Protein 6I69 (pdb70)

Structure (mmCIF, N/CA/C/O backbone):
data_6I69
#
_entry.id   6I69
#
_cell.length_a   34.810
_cell.length_b   34.810
_cell.length_c   135.177
_cell.angle_alpha   90.000
_cell.angle_beta   90.000
_cell.angle_gamma   90.000
#
_symmetry.space_group_name_H-M   'P 41 21 2'
#
loop_
_entity.id
_entity.type
_entity.pdbx_description
1 polymer '30S ribosomal protein S6'
2 water water
#
loop_
_atom_site.group_PDB
_atom_site.id
_atom_site.type_symbol
_atom_site.label_atom_id
_atom_site.label_alt_id
_atom_site.label_comp_id
_atom_site.label_asym_id
_atom_site.label_entity_id
_atom_site.label_seq_id
_atom_site.pdbx_PDB_ins_code
_atom_site.Cartn_x
_atom_site.Cartn_y
_atom_site.Cartn_z
_atom_site.occupancy
_atom_site.B_iso_or_equiv
_atom_site.auth_seq_id
_atom_site.auth_comp_id
_atom_site.auth_asym_id
_atom_site.auth_atom_id
_atom_site.pdbx_PDB_model_num
ATOM 1 N N . MET A 1 1 ? -9.34202 2.33963 8.64986 1.000 21.92625 0 MET A N 1
ATOM 2 C CA . MET A 1 1 ? -10.20908 3.53716 8.84549 1.000 21.40675 0 MET A CA 1
ATOM 3 C C . MET A 1 1 ? -11.02633 3.71841 7.58962 1.000 15.89749 0 MET A C 1
ATOM 4 O O . MET A 1 1 ? -10.61254 3.34426 6.48974 1.000 16.74262 0 MET A O 1
ATOM 20 N N . ARG A 1 2 ? -12.19470 4.29907 7.76539 1.000 15.17644 1 ARG A N 1
ATOM 21 C CA . ARG A 1 2 ? -13.05501 4.62163 6.63776 1.000 13.56317 1 ARG A CA 1
ATOM 22 C C . ARG A 1 2 ? -12.78289 6.05328 6.22169 1.000 13.12674 1 ARG A C 1
ATOM 23 O O . ARG A 1 2 ? -12.70873 6.95861 7.06481 1.000 16.09161 1 ARG A O 1
ATOM 44 N N . TYR A 1 3 ? -12.66290 6.26539 4.92472 1.000 12.15411 2 TYR A N 1
ATOM 45 C CA . TYR A 1 3 ? -12.41234 7.58569 4.36632 1.000 12.26046 2 TYR A CA 1
ATOM 46 C C . TYR A 1 3 ? -13.34654 7.85108 3.21171 1.000 12.52174 2 TYR A C 1
ATOM 47 O O . TYR A 1 3 ? -13.73654 6.94128 2.47711 1.000 13.57709 2 TYR A O 1
ATOM 65 N N . GLU A 1 4 ? -13.64696 9.13759 3.03068 1.000 12.69215 3 GLU A N 1
ATOM 66 C CA . GLU A 1 4 ? -14.26845 9.65145 1.82579 1.000 13.43474 3 GLU A CA 1
ATOM 67 C C . GLU A 1 4 ? -13.21755 10.36085 1.00673 1.000 13.09550 3 GLU A C 1
ATOM 68 O O . GLU A 1 4 ? -12.52696 11.24762 1.51610 1.000 15.05468 3 GLU A O 1
ATOM 80 N N . VAL A 1 5 ? -13.08866 9.95071 -0.24572 1.000 13.70151 4 VAL A N 1
ATOM 81 C CA . VAL A 1 5 ? -12.13972 10.50135 -1.19808 1.000 14.19028 4 VAL A CA 1
ATOM 82 C C . VAL A 1 5 ? -12.93597 11.28637 -2.22940 1.000 13.59280 4 VAL A C 1
ATOM 83 O O . VAL A 1 5 ? -13.71687 10.70423 -2.99584 1.000 15.85719 4 VAL A O 1
ATOM 96 N N . ASN A 1 6 ? -12.74450 12.59705 -2.24647 1.000 13.64103 5 ASN A N 1
ATOM 97 C CA . ASN A 1 6 ? -13.41946 13.50112 -3.16172 1.000 14.43861 5 ASN A CA 1
ATOM 98 C C . ASN A 1 6 ? -12.40885 13.91183 -4.21750 1.000 14.59688 5 ASN A C 1
ATOM 99 O O . ASN A 1 6 ? -11.35173 14.45870 -3.88016 1.000 16.9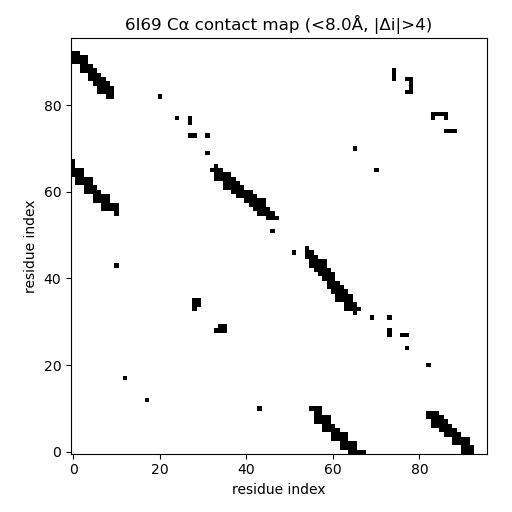6708 5 ASN A O 1
ATOM 110 N N . ILE A 1 7 ? -12.73415 13.65668 -5.47474 1.000 13.61655 6 ILE A N 1
ATOM 111 C CA . ILE A 1 7 ? -11.84113 13.94814 -6.59136 1.000 14.93236 6 ILE A CA 1
ATOM 112 C C . ILE A 1 7 ? -12.55270 14.89363 -7.53433 1.000 14.77103 6 ILE A C 1
ATOM 113 O O . ILE A 1 7 ? -13.73184 14.69016 -7.85814 1.000 17.06233 6 ILE A O 1
ATOM 129 N N . VAL A 1 8 ? -11.85765 15.93057 -7.97140 1.000 14.19191 7 VAL A N 1
ATOM 130 C CA . VAL A 1 8 ? -12.36169 16.82754 -9.01066 1.000 14.00196 7 VAL A CA 1
ATOM 131 C C . VAL A 1 8 ? -11.44378 16.67326 -10.21376 1.000 13.23331 7 VAL A C 1
ATOM 132 O O . VAL A 1 8 ? -10.24601 16.95194 -10.10740 1.000 14.39014 7 VAL A O 1
ATOM 145 N N . ALA A 1 9 ? -11.97358 16.18269 -11.32634 1.000 13.48012 8 ALA A N 1
ATOM 146 C CA . ALA A 1 9 ? -11.22184 16.03538 -12.55886 1.000 14.00539 8 ALA A CA 1
ATOM 147 C C . ALA A 1 9 ? -11.53683 17.16665 -13.52043 1.000 13.37975 8 ALA A C 1
ATOM 148 O O . ALA A 1 9 ? -12.53708 17.88925 -13.40610 1.000 14.28657 8 ALA A O 1
ATOM 155 N N . ASN A 1 10 ? -10.64607 17.32185 -14.47800 1.000 13.90694 9 ASN A N 1
ATOM 156 C CA . ASN A 1 10 ? -10.80308 18.29156 -15.55225 1.000 15.28466 9 ASN A CA 1
ATOM 157 C C . ASN A 1 10 ? -12.18731 18.16791 -16.18391 1.000 16.23364 9 ASN A C 1
ATOM 158 O O . ASN A 1 10 ? -12.54398 17.08279 -16.65674 1.000 18.50359 9 ASN A O 1
ATOM 169 N N . PRO A 1 11 ? -12.97884 19.24875 -16.23366 1.000 16.07841 10 PRO A N 1
ATOM 170 C CA . PRO A 1 11 ? -14.33538 19.16385 -16.77832 1.000 17.17066 10 PRO A CA 1
ATOM 171 C C . PRO A 1 11 ? -14.38330 19.09884 -18.29188 1.000 20.54560 10 PRO A C 1
ATOM 172 O O . PRO A 1 11 ? -15.47160 18.91076 -18.85124 1.000 24.46289 10 PRO A O 1
ATOM 183 N N . ASN A 1 12 ? -13.24307 19.23955 -18.96338 1.000 21.42189 11 ASN A N 1
ATOM 184 C CA . ASN A 1 12 ? -13.18333 19.36726 -20.41415 1.000 24.08303 11 ASN A CA 1
ATOM 185 C C . ASN A 1 12 ? -12.84880 18.05768 -21.10083 1.000 22.65980 11 ASN A C 1
ATOM 186 O O . ASN A 1 12 ? -12.65508 18.04209 -22.30942 1.000 25.35525 11 ASN A O 1
ATOM 197 N N . LEU A 1 13 ? -12.77033 16.96083 -20.36428 1.000 21.09858 12 LEU A N 1
ATOM 198 C CA . LEU A 1 13 ? -12.38769 15.68779 -20.95020 1.000 18.00829 12 LEU A CA 1
ATOM 199 C C . LEU A 1 13 ? -13.56505 15.03300 -21.64604 1.000 18.40317 12 LEU A C 1
ATOM 200 O O . LEU A 1 13 ? -14.71312 15.15854 -21.21392 1.000 23.08460 12 LEU A O 1
ATOM 216 N N . ASP A 1 14 ? -13.27290 14.32052 -22.72934 1.000 17.01809 13 ASP A N 1
ATOM 217 C CA . ASP A 1 14 ? -14.27138 13.44484 -23.32498 1.000 19.07076 13 ASP A CA 1
ATOM 218 C C . ASP A 1 14 ? -14.39563 12.16360 -22.50029 1.000 18.78294 13 ASP A C 1
ATOM 219 O O . ASP A 1 14 ? -13.60163 11.88318 -21.59538 1.000 16.31282 13 ASP A O 1
ATOM 228 N N . GLN A 1 15 ? -15.44913 11.39852 -22.76885 1.000 20.52997 14 GLN A N 1
ATOM 229 C CA . GLN A 1 15 ? -15.69892 10.22602 -21.93741 1.000 17.52977 14 GLN A CA 1
ATOM 230 C C . GLN A 1 15 ? -14.63112 9.13640 -22.13042 1.000 16.64836 14 GLN A C 1
ATOM 231 O O . GLN A 1 15 ? -14.37951 8.35084 -21.21203 1.000 15.00425 14 GLN A O 1
ATOM 245 N N . SER A 1 16 ? -13.93863 9.09109 -23.26523 1.000 19.76689 15 SER A N 1
ATOM 246 C CA A SER A 1 16 ? -12.83810 8.14201 -23.39085 0.551 20.79286 15 SER A CA 1
ATOM 247 C CA B SER A 1 16 ? -12.83099 8.14543 -23.39630 0.449 20.87265 15 SER A CA 1
ATOM 248 C C . SER A 1 16 ? -11.69663 8.50462 -22.44059 1.000 16.56406 15 SER A C 1
ATOM 249 O O . SER A 1 16 ? -11.12117 7.63198 -21.76968 1.000 17.27792 15 SER A O 1
ATOM 262 N N . GLN A 1 17 ? -11.36058 9.78342 -22.36289 1.000 14.96589 16 GLN A N 1
ATOM 263 C CA . GLN A 1 17 ? -10.34274 10.24280 -21.42708 1.000 13.97610 16 GLN A CA 1
ATOM 264 C C . GLN A 1 17 ? -10.80085 10.05808 -19.98789 1.000 12.83406 16 GLN A C 1
ATOM 265 O O . GLN A 1 17 ? -10.02146 9.64682 -19.12504 1.000 14.18649 16 GLN A O 1
ATOM 279 N N . LEU A 1 18 ? -12.06834 10.36559 -19.70597 1.000 12.22469 17 LEU A N 1
ATOM 280 C CA A LEU A 1 18 ? -12.56207 10.18755 -18.34846 0.557 11.71864 17 LEU A CA 1
ATOM 281 C CA B LEU A 1 18 ? -12.60008 10.18575 -18.36486 0.443 12.38704 17 LEU A CA 1
ATOM 282 C C . LEU A 1 18 ? -12.54387 8.72719 -17.94420 1.000 11.89933 17 LEU A C 1
ATOM 283 O O . LEU A 1 18 ? -12.25696 8.41127 -16.78414 1.000 14.05738 17 LEU A O 1
ATOM 314 N N . ALA A 1 19 ? -12.85311 7.81464 -18.87743 1.000 12.35670 18 ALA A N 1
ATOM 315 C CA . ALA A 1 19 ? -12.79993 6.39829 -18.56031 1.000 12.94244 18 ALA A CA 1
ATOM 316 C C . ALA A 1 19 ? -11.40169 5.99612 -18.11282 1.000 12.35585 18 ALA A C 1
ATOM 317 O O . ALA A 1 19 ? -11.25087 5.23852 -17.14973 1.000 13.64986 18 ALA A O 1
ATOM 324 N N . LEU A 1 20 ? -10.37727 6.48972 -18.79638 1.000 12.45656 19 LEU A N 1
ATOM 325 C CA . LEU A 1 20 ? -9.00555 6.21356 -18.38264 1.000 12.16712 19 LEU A CA 1
ATOM 326 C C . LEU A 1 20 ? -8.74167 6.74528 -16.98683 1.000 12.40963 19 LEU A C 1
ATOM 327 O O . LEU A 1 20 ? -8.14605 6.06181 -16.14895 1.000 12.77868 19 LEU A O 1
ATOM 343 N N . GLU A 1 21 ? -9.16382 7.98497 -16.71595 1.000 12.33029 20 GLU A N 1
ATOM 344 C CA . GLU A 1 21 ? -8.92104 8.54474 -15.38578 1.000 12.23863 20 GLU A CA 1
ATOM 345 C C . GLU A 1 21 ? -9.59581 7.70736 -14.29861 1.000 12.01368 20 GLU A C 1
ATOM 346 O O . GLU A 1 21 ? -8.99183 7.45508 -13.24086 1.000 12.04545 20 GLU A O 1
ATOM 358 N N . LYS A 1 22 ? -10.84576 7.28574 -14.53490 1.000 11.63517 21 LYS A N 1
ATOM 359 C CA . LYS A 1 22 ? -11.56431 6.47155 -13.55413 1.000 12.11491 21 LYS A CA 1
ATOM 360 C C . LYS A 1 22 ? -10.88342 5.12449 -13.35348 1.000 12.11818 21 LYS A C 1
ATOM 361 O O . LYS A 1 22 ? -10.81571 4.60016 -12.22378 1.000 12.78780 21 LYS A O 1
ATOM 380 N N . GLU A 1 23 ? -10.41540 4.51095 -14.44130 1.000 12.04150 22 GLU A N 1
ATOM 381 C CA A GLU A 1 23 ? -9.72363 3.22954 -14.32078 0.471 11.90843 22 GLU A CA 1
ATOM 382 C CA B GLU A 1 23 ? -9.72185 3.23316 -14.31823 0.529 11.75870 22 GLU A CA 1
ATOM 383 C C . GLU A 1 23 ? -8.44810 3.38086 -13.50167 1.000 11.88691 22 GLU A C 1
ATOM 384 O O . GLU A 1 23 ? -8.13055 2.53286 -12.65627 1.000 12.66142 22 GLU A O 1
ATOM 407 N N . ILE A 1 24 ? -7.69529 4.45518 -13.74896 1.000 11.85198 23 ILE A N 1
ATOM 408 C CA . ILE A 1 24 ? -6.46500 4.69899 -13.00493 1.000 11.88956 23 ILE A CA 1
ATOM 409 C C . ILE A 1 24 ? -6.76019 4.84260 -11.51789 1.000 11.26418 23 ILE A C 1
ATOM 410 O O . ILE A 1 24 ? -6.03956 4.31001 -10.66811 1.000 11.63152 23 ILE A O 1
ATOM 426 N N . ILE A 1 25 ? -7.82095 5.58353 -11.17622 1.000 11.56288 24 ILE A N 1
ATOM 427 C CA . ILE A 1 25 ? -8.15613 5.77057 -9.76548 1.000 11.71892 24 ILE A CA 1
ATOM 428 C C . ILE A 1 25 ? -8.47981 4.43066 -9.11391 1.000 11.43759 24 ILE A C 1
ATOM 429 O O . ILE A 1 25 ? -7.98083 4.10101 -8.03125 1.000 12.00393 24 ILE A O 1
ATOM 445 N N . GLN A 1 26 ? -9.34596 3.64913 -9.75072 1.000 11.96275 25 GLN A N 1
ATOM 446 C CA . GLN A 1 26 ? -9.70869 2.37206 -9.15410 1.000 12.51209 25 GLN A CA 1
ATOM 447 C C . GLN A 1 26 ? -8.48738 1.46886 -9.00264 1.000 12.59265 25 GLN A C 1
ATOM 448 O O . GLN A 1 26 ? -8.34133 0.78212 -7.98668 1.000 13.14144 25 GLN A O 1
ATOM 462 N N . ARG A 1 27 ? -7.61686 1.42631 -10.01411 1.000 12.15511 26 ARG A N 1
ATOM 463 C CA A ARG A 1 27 ? -6.41731 0.60342 -9.91220 0.576 13.18681 26 ARG A CA 1
ATOM 464 C CA B ARG A 1 27 ? -6.41588 0.60525 -9.91738 0.424 13.55677 26 ARG A CA 1
ATOM 465 C C . ARG A 1 27 ? -5.52370 1.07357 -8.77353 1.000 12.39280 26 ARG A C 1
ATOM 466 O O . ARG A 1 27 ? -4.92957 0.25119 -8.06386 1.000 14.66482 26 ARG A O 1
ATOM 507 N N . ALA A 1 28 ? -5.40353 2.40644 -8.57889 1.000 12.73707 27 ALA A N 1
ATOM 508 C CA . ALA A 1 28 ? -4.58071 2.92799 -7.49221 1.000 12.50415 27 ALA A CA 1
ATOM 509 C C . ALA A 1 28 ? -5.14527 2.52603 -6.14067 1.000 12.52562 27 ALA A C 1
ATOM 510 O O . ALA A 1 28 ? -4.39960 2.12547 -5.24251 1.000 13.47898 27 ALA A O 1
ATOM 517 N N . LEU A 1 29 ? -6.46392 2.63700 -5.97752 1.000 12.10673 28 LEU A N 1
ATOM 518 C CA . LEU A 1 29 ? -7.08335 2.22818 -4.72393 1.000 12.64422 28 LEU A CA 1
ATOM 519 C C . LEU A 1 29 ? -6.74951 0.76978 -4.41646 1.000 12.96025 28 LEU A C 1
ATOM 520 O O . LEU A 1 29 ? -6.32187 0.44331 -3.30462 1.000 15.39824 28 LEU A O 1
ATOM 536 N N . GLU A 1 30 ? -6.94173 -0.11102 -5.40311 1.000 14.30643 29 GLU A N 1
ATOM 537 C CA . GLU A 1 30 ? -6.63813 -1.52285 -5.20661 1.000 15.23629 29 GLU A CA 1
ATOM 538 C C . GLU A 1 30 ? -5.14950 -1.74653 -4.96918 1.000 15.52346 29 GLU A C 1
ATOM 539 O O . GLU A 1 30 ? -4.75866 -2.54441 -4.10680 1.000 16.99727 29 GLU A O 1
ATOM 551 N N . ASN A 1 31 ? -4.29311 -1.03193 -5.70199 1.000 14.57454 30 ASN A N 1
ATOM 552 C CA . ASN A 1 31 ? -2.85938 -1.25424 -5.54543 1.000 15.66841 30 ASN A CA 1
ATOM 553 C C . ASN A 1 31 ? -2.35195 -0.79522 -4.18150 1.000 15.08558 30 ASN A C 1
ATOM 554 O O . ASN A 1 31 ? -1.38553 -1.36884 -3.66506 1.000 17.43729 30 ASN A O 1
ATOM 565 N N . TYR A 1 32 ? -2.99453 0.18867 -3.57108 1.000 15.21753 31 TYR A N 1
ATOM 566 C CA . TYR A 1 32 ? -2.67201 0.63092 -2.23426 1.000 16.07235 31 TYR A CA 1
ATOM 567 C C . TYR A 1 32 ? -3.35083 -0.21291 -1.16555 1.000 18.30446 31 TYR A C 1
ATOM 568 O O . TYR A 1 32 ? -3.12069 0.04347 0.01049 1.000 22.78848 31 TYR A O 1
ATOM 586 N N . GLY A 1 33 ? -4.14454 -1.20363 -1.55877 1.000 17.08081 32 GLY A N 1
ATOM 587 C CA . GLY A 1 33 ? -4.81927 -2.09987 -0.64439 1.000 17.56012 32 GLY A CA 1
ATOM 588 C C . GLY A 1 33 ? -6.08832 -1.57006 -0.01993 1.000 18.16111 32 GLY A C 1
ATOM 589 O O . GLY A 1 33 ? -6.56089 -2.15260 0.97337 1.000 18.81695 32 GLY A O 1
ATOM 593 N N . ALA A 1 34 ? -6.64698 -0.48540 -0.54919 1.000 14.02324 33 ALA A N 1
ATOM 594 C CA . ALA A 1 34 ? -7.91668 -0.00498 -0.05228 1.000 12.80519 33 ALA A CA 1
ATOM 595 C C . ALA A 1 34 ? -9.03077 -0.94905 -0.47296 1.000 14.32640 33 ALA A C 1
ATOM 596 O O . ALA A 1 34 ? -9.02419 -1.49337 -1.57183 1.000 18.08873 33 ALA A O 1
ATOM 603 N N . ARG A 1 35 ? -10.00243 -1.12831 0.40888 1.000 13.11045 34 ARG A N 1
ATOM 604 C CA . ARG 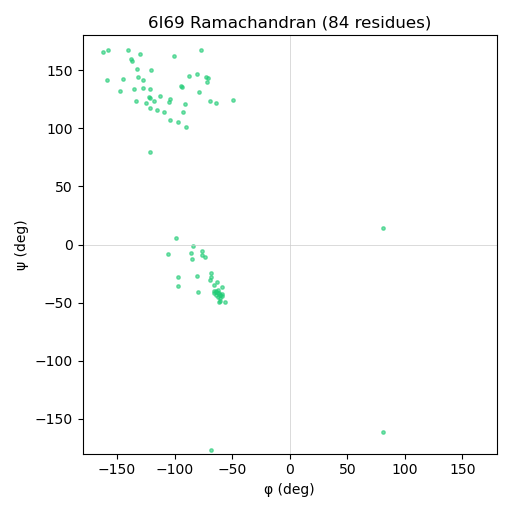A 1 35 ? -11.25406 -1.78719 0.08129 1.000 13.38881 34 ARG A CA 1
ATOM 605 C C . ARG A 1 35 ? -12.22031 -0.68999 -0.36755 1.000 12.32688 34 ARG A C 1
ATOM 606 O O . ARG A 1 35 ? -12.51260 0.23823 0.38950 1.000 14.19144 34 ARG A O 1
ATOM 627 N N . VAL A 1 36 ? -12.71410 -0.79242 -1.58835 1.000 12.92622 35 VAL A N 1
ATOM 628 C CA . VAL A 1 36 ? -13.56329 0.23964 -2.17525 1.000 12.98698 35 VAL A CA 1
ATOM 629 C C . VAL A 1 36 ? -15.01394 -0.11764 -1.88898 1.000 12.19250 35 VAL A C 1
ATOM 630 O O . VAL A 1 36 ? -15.51409 -1.14954 -2.32979 1.000 13.64723 35 VAL A O 1
ATOM 643 N N . GLU A 1 37 ? -15.65952 0.71007 -1.09867 1.000 12.25166 36 GLU A N 1
ATOM 644 C CA . GLU A 1 37 ? -16.99894 0.44155 -0.59699 1.000 12.43505 36 GLU A CA 1
ATOM 645 C C . GLU A 1 37 ? -18.10199 1.10931 -1.39692 1.000 12.87326 36 GLU A C 1
ATOM 646 O O . GLU A 1 37 ? -19.22378 0.59548 -1.42059 1.000 14.72836 36 GLU A O 1
ATOM 658 N N . LYS A 1 38 ? -17.82469 2.24259 -2.04169 1.000 12.82469 37 LYS A N 1
ATOM 659 C CA . LYS A 1 38 ? -18.80233 2.92679 -2.88590 1.000 13.65859 37 LYS A CA 1
ATOM 660 C C . LYS A 1 38 ? -18.03329 3.81986 -3.84465 1.000 14.16295 37 LYS A C 1
ATOM 661 O O . LYS A 1 38 ? -17.04782 4.45704 -3.45153 1.000 13.80790 37 LYS A O 1
ATOM 680 N N . VAL A 1 39 ? -18.51556 3.88748 -5.07752 1.000 14.59019 38 VAL A N 1
ATOM 681 C CA . VAL A 1 39 ? -18.04900 4.80770 -6.10418 1.000 15.09722 38 VAL A CA 1
ATOM 682 C C . VAL A 1 39 ? -19.27603 5.56107 -6.58530 1.000 15.82200 38 VAL A C 1
ATOM 683 O O . VAL A 1 39 ? -20.24260 4.94588 -7.03710 1.000 19.39251 38 VAL A O 1
ATOM 696 N N . GLU A 1 40 ? -19.26320 6.87656 -6.47929 1.000 15.25467 39 GLU A N 1
ATOM 697 C CA . GLU A 1 40 ? -20.34839 7.70965 -6.99548 1.000 16.15530 39 GLU A CA 1
ATOM 698 C C . GLU A 1 40 ? -19.78015 8.67794 -8.01173 1.000 14.12522 39 GLU A C 1
ATOM 699 O O . GLU A 1 40 ? -18.95307 9.51648 -7.67268 1.000 15.99175 39 GLU A O 1
ATOM 711 N N . GLU A 1 41 ? -20.23258 8.55278 -9.23840 1.000 14.67109 40 GLU A N 1
ATOM 712 C CA . GLU A 1 41 ? -19.82909 9.46554 -10.30597 1.000 13.90201 40 GLU A CA 1
ATOM 713 C C . GLU A 1 41 ? -20.83353 10.60583 -10.31343 1.000 15.12229 40 GLU A C 1
ATOM 714 O O . GLU A 1 41 ? -21.97091 10.44601 -10.75770 1.000 18.73655 40 GLU A O 1
ATOM 726 N N . LEU A 1 42 ? -20.45476 11.72823 -9.73707 1.000 15.20634 41 LEU A N 1
ATOM 727 C CA . LEU A 1 42 ? -21.33818 12.87323 -9.61955 1.000 17.34100 41 LEU A CA 1
ATOM 728 C C . LEU A 1 42 ? -21.39404 13.66922 -10.91423 1.000 16.75612 41 LEU A C 1
ATOM 729 O O . LEU A 1 42 ? -22.41322 14.29939 -11.20458 1.000 23.51301 41 LEU A O 1
ATOM 745 N N . GLY A 1 43 ? -20.33925 13.61610 -11.71326 1.000 16.14062 42 GLY A N 1
ATOM 746 C CA . GLY A 1 43 ? -20.35114 14.29322 -12.98828 1.000 16.64058 42 GLY A CA 1
ATOM 747 C C . GLY A 1 43 ? -20.05452 15.77762 -12.89254 1.000 12.63367 42 GLY A C 1
ATOM 748 O O . GLY A 1 43 ? -19.47230 16.26939 -11.93420 1.000 12.68901 42 GLY A O 1
ATOM 752 N N . LEU A 1 44 ? -20.43262 16.48906 -13.95234 1.000 12.89005 43 LEU A N 1
ATOM 753 C CA . LEU A 1 44 ? -20.10892 17.90678 -14.08188 1.000 14.03123 43 LEU A CA 1
ATOM 754 C C . LEU A 1 44 ? -20.90490 18.68766 -13.04872 1.000 14.29120 43 LEU A C 1
ATOM 755 O O . LEU A 1 44 ? -22.14168 18.59444 -13.00252 1.000 17.54946 43 LEU A O 1
ATOM 771 N N . ARG A 1 45 ? -20.19893 19.44211 -12.21404 1.000 13.27949 44 ARG A N 1
ATOM 772 C CA . ARG A 1 45 ? -20.78018 20.26311 -11.16064 1.000 13.58299 44 ARG A CA 1
ATOM 773 C C . ARG A 1 45 ? -20.01636 21.57468 -11.10859 1.000 13.81399 44 ARG A C 1
ATOM 774 O O . ARG A 1 45 ? -18.94625 21.71958 -11.71450 1.000 15.15291 44 ARG A O 1
ATOM 795 N N . ARG A 1 46 ? -20.57439 22.53184 -10.38620 1.000 15.75584 45 ARG A N 1
ATOM 796 C CA . ARG A 1 46 ? -20.01939 23.87970 -10.33118 1.000 17.13283 45 ARG A CA 1
ATOM 797 C C . ARG A 1 46 ? -19.96390 24.33773 -8.88183 1.000 15.98774 45 ARG A C 1
ATOM 798 O O . ARG A 1 46 ? -20.98904 24.36854 -8.18827 1.000 17.80442 45 ARG A O 1
ATOM 819 N N . LEU A 1 47 ? -18.77873 24.71395 -8.41977 1.000 15.23043 46 LEU A N 1
ATOM 820 C CA . LEU A 1 47 ? -18.65177 25.36965 -7.12316 1.000 15.83913 46 LEU A CA 1
ATOM 821 C C . LEU A 1 47 ? -19.38140 26.69782 -7.18463 1.000 13.82892 46 LEU A C 1
ATOM 822 O O . LEU A 1 47 ? -19.06921 27.55331 -8.02136 1.000 15.85249 46 LEU A O 1
ATOM 838 N N . ALA A 1 48 ? -20.35144 26.89103 -6.30304 1.000 14.50955 47 ALA A N 1
ATOM 839 C CA . ALA A 1 48 ? -21.09156 28.14350 -6.23045 1.000 15.07297 47 ALA A CA 1
ATOM 840 C C . ALA A 1 48 ? -20.56448 29.08893 -5.15584 1.000 15.10855 47 ALA A C 1
ATOM 841 O O . ALA A 1 48 ? -20.50235 30.30602 -5.38394 1.000 16.53369 47 ALA A O 1
ATOM 848 N N . TYR A 1 49 ? -20.10886 28.55896 -4.02937 1.000 14.19104 48 TYR A N 1
ATOM 849 C CA . TYR A 1 49 ? -19.57361 29.34838 -2.94565 1.000 13.55811 48 TYR A CA 1
ATOM 850 C C . TYR A 1 49 ? -18.48464 28.49241 -2.31027 1.000 13.73836 48 TYR A C 1
ATOM 851 O O . TYR A 1 49 ? -18.73679 27.31226 -1.99226 1.000 14.16816 48 TYR A O 1
ATOM 869 N N . PRO A 1 50 ? -17.29745 29.03512 -2.05172 1.000 14.11164 49 PRO A N 1
ATOM 870 C CA . PRO 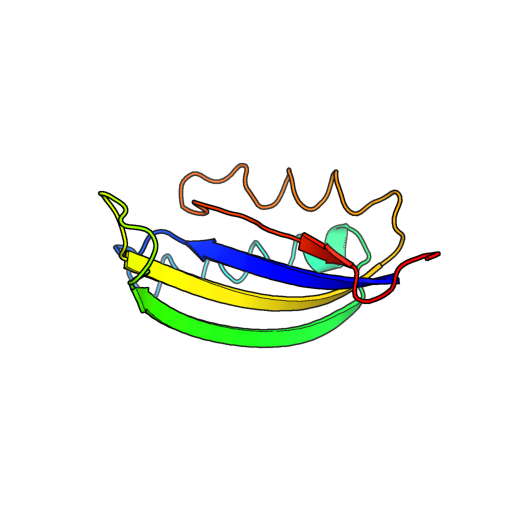A 1 50 ? -16.82079 30.38485 -2.37241 1.000 14.02002 49 PRO A CA 1
ATOM 871 C C . PRO A 1 50 ? -16.66371 30.55111 -3.87911 1.000 13.84278 49 PRO A C 1
ATOM 872 O O . PRO A 1 50 ? -16.99603 29.65683 -4.67749 1.000 15.49334 49 PRO A O 1
ATOM 883 N N . ILE A 1 51 ? -16.17008 31.71857 -4.26573 1.000 13.88499 50 ILE A N 1
ATOM 884 C CA A ILE A 1 51 ? -16.08029 32.12063 -5.66671 0.543 14.98969 50 ILE A CA 1
ATOM 885 C CA B ILE A 1 51 ? -16.08033 32.11727 -5.66710 0.457 15.10970 50 ILE A CA 1
ATOM 886 C C . ILE A 1 51 ? -14.69990 31.77708 -6.19623 1.000 13.82583 50 ILE A C 1
ATOM 887 O O . ILE A 1 51 ? -13.68884 32.26998 -5.68018 1.000 14.70486 50 ILE A O 1
ATOM 916 N N . ALA A 1 52 ? -14.65963 30.93463 -7.22727 1.000 15.77495 51 ALA A N 1
ATOM 917 C CA . ALA A 1 52 ? -13.42656 30.51300 -7.85255 1.000 15.94822 51 ALA A CA 1
ATOM 918 C C . ALA A 1 52 ? -13.42950 30.90798 -9.31221 1.000 16.55303 51 ALA A C 1
ATOM 919 O O . ALA A 1 52 ? -14.46941 30.89356 -9.96962 1.000 19.76332 51 ALA A O 1
ATOM 926 N N . LYS A 1 53 ? -12.23467 31.16244 -9.83558 1.000 20.75267 52 LYS A N 1
ATOM 927 C CA . LYS A 1 53 ? -12.15041 31.52928 -11.24075 1.000 27.14360 52 LYS A CA 1
ATOM 928 C C . LYS A 1 53 ? -12.48489 30.35530 -12.14020 1.000 30.61373 52 LYS A C 1
ATOM 929 O O . LYS A 1 53 ? -13.00065 30.55492 -13.24682 1.000 36.30431 52 LYS A O 1
ATOM 948 N N . ASP A 1 54 ? -12.20187 29.12908 -11.69755 1.000 26.69263 53 ASP A N 1
ATOM 949 C CA . ASP A 1 54 ? -12.49923 27.92140 -12.47405 1.000 28.50298 53 ASP A CA 1
ATOM 950 C C . ASP A 1 54 ? -13.42629 27.03584 -11.65424 1.000 22.51835 53 ASP A C 1
ATOM 951 O O . ASP A 1 54 ? -12.98311 26.06542 -11.02103 1.000 29.11466 53 ASP A O 1
ATOM 960 N N . PRO A 1 55 ? -14.72203 27.34404 -11.62357 1.000 19.24330 54 PRO A N 1
ATOM 961 C CA . PRO A 1 55 ? -15.59351 26.65246 -10.68205 1.000 18.18928 54 PRO A CA 1
ATOM 962 C C . PRO A 1 55 ? -16.13962 25.32572 -11.16020 1.000 16.02435 54 PRO A C 1
ATOM 963 O O . PRO A 1 55 ? -16.67006 24.57794 -10.34389 1.000 17.32408 54 PRO A O 1
ATOM 974 N N . GLN A 1 56 ? -16.02577 24.98442 -12.42269 1.000 16.99185 55 GLN A N 1
ATOM 975 C CA . GLN A 1 56 ? -16.56213 23.73416 -12.92156 1.000 15.82006 55 GLN A CA 1
ATOM 976 C C . GLN A 1 56 ? -15.55243 22.61175 -12.76602 1.000 14.22552 55 GLN A C 1
ATOM 977 O O . GLN A 1 56 ? -14.35852 22.79503 -12.98903 1.000 17.34387 55 GLN A O 1
ATOM 991 N N . GLY A 1 57 ? -16.05542 21.42473 -12.48545 1.000 13.60251 56 GLY A N 1
ATOM 992 C CA . GLY A 1 57 ? -15.21501 20.24654 -12.42284 1.000 14.40271 56 GLY A CA 1
ATOM 993 C C . GLY A 1 57 ? -16.06391 19.01203 -12.63558 1.000 12.23331 56 GLY A C 1
ATOM 994 O O . GLY A 1 57 ? -17.29686 19.06025 -12.59344 1.000 13.31178 56 GLY A O 1
ATOM 998 N N . TYR A 1 58 ? -15.39281 17.89636 -12.86058 1.000 14.16028 57 TYR A N 1
ATOM 999 C CA . TYR A 1 58 ? -16.05417 16.59665 -13.00703 1.000 12.86344 57 TYR A CA 1
ATOM 1000 C C . TYR A 1 58 ? -15.82260 15.83640 -11.70716 1.000 12.36563 57 TYR A C 1
ATOM 1001 O O . TYR A 1 58 ? -14.69218 15.45081 -11.40148 1.000 13.94079 57 TYR A O 1
ATOM 1019 N N . PHE A 1 59 ? -16.87584 15.70301 -10.89716 1.000 12.28672 58 PHE A N 1
ATOM 1020 C CA . PHE A 1 59 ? -16.73683 15.26269 -9.51012 1.000 12.52318 58 PHE A CA 1
ATOM 1021 C C . PHE A 1 59 ? -16.93789 13.75055 -9.38634 1.000 12.91921 58 PHE A C 1
ATOM 1022 O O . PHE A 1 59 ? -17.89012 13.16674 -9.93270 1.000 13.14522 58 PHE A O 1
ATOM 1039 N N . LEU A 1 60 ? -16.06325 13.13149 -8.59747 1.000 13.72047 59 LEU A N 1
ATOM 1040 C CA . LEU A 1 60 ? -16.09367 11.71619 -8.29138 1.000 14.62012 59 LEU A CA 1
ATOM 1041 C C . LEU A 1 60 ? -15.95404 11.56847 -6.78511 1.000 14.85881 59 LEU A C 1
ATOM 1042 O O . LEU A 1 60 ? -15.22402 12.32029 -6.13244 1.000 17.32845 59 LEU A O 1
ATOM 1058 N N . TRP A 1 61 ? -16.63961 10.59705 -6.22858 1.000 15.26843 60 TRP A N 1
ATOM 1059 C CA . TRP A 1 61 ? -16.60327 10.35663 -4.79911 1.000 14.32175 60 TRP A CA 1
ATOM 1060 C C . TRP A 1 61 ? -16.44924 8.86562 -4.54438 1.000 13.29041 60 TRP A C 1
ATOM 1061 O O . TRP A 1 61 ? -17.10083 8.03771 -5.19165 1.000 14.87160 60 TRP A O 1
ATOM 1082 N N . TYR A 1 62 ? -15.54149 8.54379 -3.64307 1.000 12.41106 61 TYR A N 1
ATOM 1083 C CA . TYR A 1 62 ? -15.25239 7.17681 -3.24817 1.000 13.51711 61 TYR A CA 1
ATOM 1084 C C . TYR A 1 62 ? -15.34882 7.07979 -1.73980 1.000 13.03169 61 TYR A C 1
ATOM 1085 O O . TYR A 1 62 ? -14.89793 7.96201 -1.01753 1.000 16.48459 61 TYR A O 1
ATOM 1103 N N . GLN A 1 63 ? -15.87987 5.98161 -1.25589 1.000 11.92322 62 GLN A N 1
ATOM 1104 C CA . GLN A 1 63 ? -15.75125 5.60850 0.14315 1.000 12.00769 62 GLN A CA 1
ATOM 1105 C C . GLN A 1 63 ? -14.89902 4.35969 0.22079 1.000 11.31626 62 GLN A C 1
ATOM 1106 O O . GLN A 1 63 ? -15.18399 3.38035 -0.47171 1.000 12.79197 62 GLN A O 1
ATOM 1120 N N . VAL A 1 64 ? -13.85375 4.40497 1.04643 1.000 11.30745 63 VAL A N 1
ATOM 1121 C CA . VAL A 1 64 ? -12.87282 3.32552 1.10305 1.000 12.67859 63 VAL A CA 1
ATOM 1122 C C . VAL A 1 64 ? -12.51826 3.02365 2.54167 1.000 11.78889 63 VAL A C 1
ATOM 1123 O O . VAL A 1 64 ? -12.68736 3.85191 3.44040 1.000 13.59070 63 VAL A O 1
ATOM 1136 N N . GLU A 1 65 ? -12.01109 1.80415 2.74515 1.000 12.75607 64 GLU A N 1
ATOM 1137 C CA . GLU A 1 65 ? -11.45827 1.35652 4.01219 1.000 13.23180 64 GLU A CA 1
ATOM 1138 C C . GLU A 1 65 ? -9.99321 1.03208 3.79850 1.000 13.60346 64 GLU A C 1
ATOM 1139 O O . GLU A 1 65 ? -9.66300 0.19282 2.94995 1.000 13.78198 64 GLU A O 1
ATOM 1151 N N . MET A 1 66 ? -9.11968 1.67445 4.56609 1.000 13.65172 65 MET A N 1
ATOM 1152 C CA . MET A 1 66 ? -7.68895 1.43184 4.41999 1.000 13.91798 65 MET A CA 1
ATOM 1153 C C . MET A 1 66 ? -6.95820 1.92657 5.65590 1.000 13.75719 65 MET A C 1
ATOM 1154 O O . MET A 1 66 ? -7.49739 2.68870 6.45448 1.000 15.20732 65 MET A O 1
ATOM 1168 N N . PRO A 1 67 ? -5.69418 1.53111 5.82598 1.000 14.60074 66 PRO A N 1
ATOM 1169 C CA . PRO A 1 67 ? -4.93160 1.97586 7.00135 1.000 15.41737 66 PRO A CA 1
ATOM 1170 C C . PRO A 1 67 ? -4.55170 3.44408 6.89255 1.000 13.76086 66 PRO A C 1
ATOM 1171 O O . PRO A 1 67 ? -4.19217 3.93662 5.82347 1.000 14.59669 66 PRO A O 1
ATOM 1182 N N . GLU A 1 68 ? -4.56625 4.13001 8.03824 1.000 14.07052 67 GLU A N 1
ATOM 1183 C CA . GLU A 1 68 ? -4.25095 5.55462 8.05415 1.000 14.70086 67 GLU A CA 1
ATOM 1184 C C . GLU A 1 68 ? -2.86415 5.84588 7.51421 1.000 15.52836 67 GLU A C 1
ATOM 1185 O O . GLU A 1 68 ? -2.65835 6.88402 6.88782 1.000 17.64748 67 GLU A O 1
ATOM 1197 N N . ASP A 1 69 ? -1.89397 4.98169 7.78857 1.000 15.55865 68 ASP A N 1
ATOM 1198 C CA A ASP A 1 69 ? -0.52299 5.27970 7.40344 0.515 17.20295 68 ASP A CA 1
ATOM 1199 C CA B ASP A 1 69 ? -0.52011 5.27658 7.40246 0.485 17.18085 68 ASP A CA 1
ATOM 1200 C C . ASP A 1 69 ? -0.29189 5.17438 5.90567 1.000 16.08005 68 ASP A C 1
ATOM 1201 O O . ASP A 1 69 ? 0.77090 5.58565 5.44186 1.000 17.27295 68 ASP A O 1
ATOM 1216 N N . ARG A 1 70 ? -1.27602 4.69580 5.13512 1.000 15.12903 69 ARG A N 1
ATOM 1217 C CA . ARG A 1 70 ? -1.13362 4.59435 3.68467 1.000 15.44802 69 ARG A CA 1
ATOM 1218 C C . ARG A 1 70 ? -1.91832 5.66009 2.91137 1.000 13.40124 69 ARG A C 1
ATOM 1219 O O . ARG A 1 70 ? -1.73600 5.80595 1.69990 1.000 14.02837 69 ARG A O 1
ATOM 1240 N N . VAL A 1 71 ? -2.75640 6.43831 3.59383 1.000 13.16781 70 VAL A N 1
ATOM 1241 C CA A VAL A 1 71 ? -3.66107 7.37356 2.91890 0.541 13.33393 70 VAL A CA 1
ATOM 1242 C CA B VAL A 1 71 ? -3.66708 7.33840 2.89261 0.459 13.65798 70 VAL A CA 1
ATOM 1243 C C . VAL A 1 71 ? -2.91503 8.48472 2.20439 1.000 12.66119 70 VAL A C 1
ATOM 1244 O O . VAL A 1 71 ? -3.28608 8.88723 1.09682 1.000 13.94583 70 VAL A O 1
ATOM 1267 N N . ASN A 1 72 ? -1.88881 9.04943 2.85021 1.000 13.44036 71 ASN A N 1
ATOM 1268 C CA . ASN A 1 72 ? -1.19763 10.19438 2.24816 1.000 14.07946 71 ASN A CA 1
ATOM 1269 C C . ASN A 1 72 ? -0.55115 9.81018 0.92632 1.000 13.83726 71 ASN A C 1
ATOM 1270 O O . ASN A 1 72 ? -0.64205 10.54432 -0.06697 1.000 13.93934 71 ASN A O 1
ATOM 1281 N N . ASP A 1 73 ? 0.12309 8.66621 0.90429 1.000 13.82864 72 ASP A N 1
ATOM 1282 C CA . ASP A 1 73 ? 0.76215 8.23805 -0.32597 1.000 14.75427 72 ASP A CA 1
ATOM 1283 C C . ASP A 1 73 ? -0.25589 8.01317 -1.42188 1.000 13.36292 72 ASP A C 1
ATOM 1284 O O . ASP A 1 73 ? -0.00608 8.34805 -2.58582 1.000 14.05193 72 ASP A O 1
ATOM 1293 N N . LEU A 1 74 ? -1.38711 7.39298 -1.07569 1.000 12.67032 73 LEU A N 1
ATOM 1294 C CA . LEU A 1 74 ? -2.42938 7.17978 -2.06301 1.000 12.02180 73 LEU A CA 1
ATOM 1295 C C . LEU A 1 74 ? -2.93446 8.50818 -2.61089 1.000 12.55423 73 LEU A C 1
ATOM 1296 O O . LEU A 1 74 ? -3.08827 8.67497 -3.81839 1.000 12.79536 73 LEU A O 1
ATOM 1312 N N . ALA A 1 75 ? -3.24405 9.45220 -1.71570 1.000 11.96812 74 ALA A N 1
ATOM 1313 C CA . ALA A 1 75 ? -3.78959 10.72937 -2.14986 1.000 12.67171 74 ALA A CA 1
ATOM 1314 C C . ALA A 1 75 ? -2.82709 11.42048 -3.10223 1.000 13.22459 74 ALA A C 1
ATOM 1315 O O . ALA A 1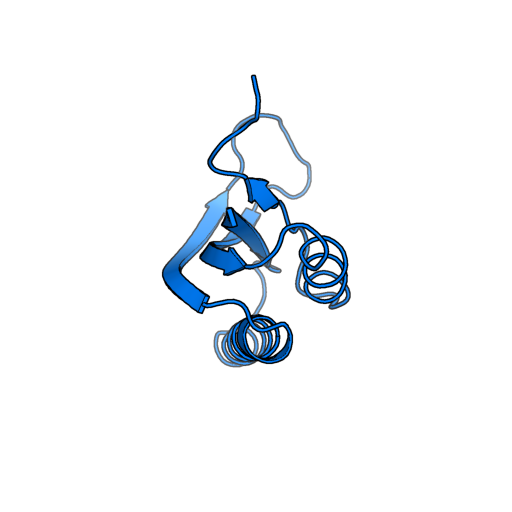 75 ? -3.23663 11.96919 -4.13436 1.000 13.32175 74 ALA A O 1
ATOM 1322 N N . ARG A 1 76 ? -1.53833 11.41384 -2.76989 1.000 12.89258 75 ARG A N 1
ATOM 1323 C CA . ARG A 1 76 ? -0.56202 12.07463 -3.63559 1.000 13.85435 75 ARG A CA 1
ATOM 1324 C C . ARG A 1 76 ? -0.45632 11.36829 -4.98651 1.000 13.33007 75 ARG A C 1
ATOM 1325 O O . ARG A 1 76 ? -0.33789 12.02423 -6.02866 1.000 14.77427 75 ARG A O 1
ATOM 1346 N N . GLU A 1 77 ? -0.49231 10.0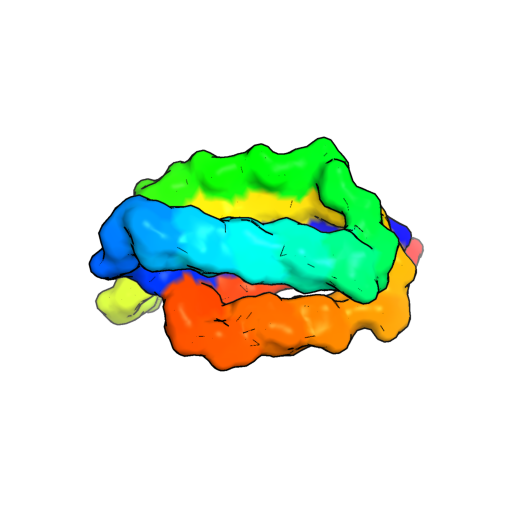4216 -4.99251 1.000 14.04221 76 GLU A N 1
ATOM 1347 C CA A GLU A 1 77 ? -0.48567 9.30662 -6.25714 0.412 14.46905 76 GLU A CA 1
ATOM 1348 C CA B GLU A 1 77 ? -0.48866 9.30740 -6.25642 0.588 14.47049 76 GLU A CA 1
ATOM 1349 C C . GLU A 1 77 ? -1.68263 9.68883 -7.11276 1.000 12.56024 76 GLU A C 1
ATOM 1350 O O . GLU A 1 77 ? -1.55233 9.86325 -8.32149 1.000 14.72708 76 GLU A O 1
ATOM 1371 N N . LEU A 1 78 ? -2.86340 9.80606 -6.49745 1.000 12.48614 77 LEU A N 1
ATOM 1372 C CA . LEU A 1 78 ? -4.06434 10.12816 -7.26484 1.000 12.40114 77 LEU A CA 1
ATOM 1373 C C . LEU A 1 78 ? -3.94420 11.49441 -7.93082 1.000 13.70558 77 LEU A C 1
ATOM 1374 O O . LEU A 1 78 ? -4.42314 11.69013 -9.05626 1.000 16.10856 77 LEU A O 1
ATOM 1390 N N . ARG A 1 79 ? -3.36368 12.47011 -7.23953 1.000 13.02445 78 ARG A N 1
ATOM 1391 C CA . ARG A 1 79 ? -3.35450 13.83972 -7.74576 1.000 13.73752 78 ARG A CA 1
ATOM 1392 C C . ARG A 1 79 ? -2.20493 14.13340 -8.70376 1.000 13.32928 78 ARG A C 1
ATOM 1393 O O . ARG A 1 79 ? -2.16562 15.21672 -9.29115 1.000 15.07896 78 ARG A O 1
ATOM 1414 N N . ILE A 1 80 ? -1.24719 13.20680 -8.88115 1.000 13.43914 79 ILE A N 1
ATOM 1415 C CA A ILE A 1 80 ? -0.11218 13.52773 -9.73942 0.570 14.60527 79 ILE A CA 1
ATOM 1416 C CA B ILE A 1 80 ? -0.11124 13.51819 -9.74790 0.430 14.41304 79 ILE A CA 1
ATOM 1417 C C . ILE A 1 80 ? -0.55916 13.79015 -11.16789 1.000 15.13038 79 ILE A C 1
ATOM 1418 O O . ILE A 1 80 ? 0.08926 14.53788 -11.89471 1.000 18.13218 79 ILE A O 1
ATOM 1447 N N . ARG A 1 81 ? -1.63951 13.17714 -11.59768 1.000 14.52800 80 ARG A N 1
ATOM 1448 C CA . ARG A 1 81 ? -2.08292 13.38608 -12.97244 1.000 16.51816 80 ARG A CA 1
ATOM 1449 C C . ARG A 1 81 ? -2.66150 14.76956 -13.20564 1.000 14.90138 80 ARG A C 1
ATOM 1450 O O . ARG A 1 81 ? -3.40474 15.30876 -12.38557 1.000 14.76102 80 ARG A O 1
ATOM 1471 N N . ASP A 1 82 ? -2.32709 15.32562 -14.36419 1.000 18.268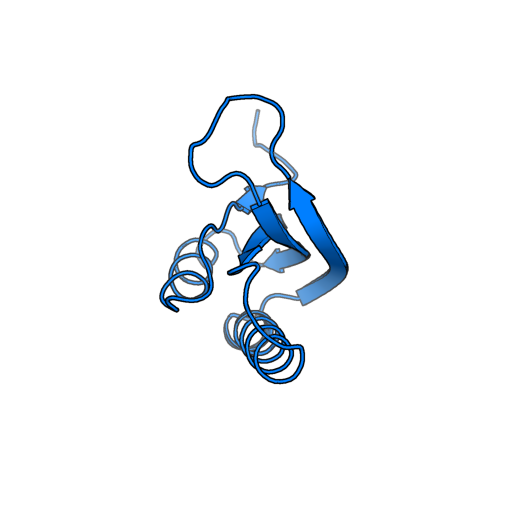28 81 ASP A N 1
ATOM 1472 C CA . ASP A 1 82 ? -2.75849 16.67453 -14.64540 1.000 19.61941 81 ASP A CA 1
ATOM 1473 C C . ASP A 1 82 ? -4.26358 16.77901 -14.71100 1.000 18.56703 81 ASP A C 1
ATOM 1474 O O . ASP A 1 82 ? -4.81276 17.81318 -14.35741 1.000 19.76832 81 ASP A O 1
ATOM 1483 N N . ASN A 1 83 ? -4.95206 15.74209 -15.15632 1.000 15.32035 82 ASN A N 1
ATOM 1484 C CA . ASN A 1 83 ? -6.40240 15.79888 -15.24856 1.000 16.52016 82 ASN A CA 1
ATOM 1485 C C . ASN A 1 83 ? -7.10650 15.65056 -13.91348 1.000 15.86344 82 ASN A C 1
ATOM 1486 O O . ASN A 1 83 ? -8.33604 15.78687 -13.87113 1.000 17.11136 82 ASN A O 1
ATOM 1497 N N . VAL A 1 84 ? -6.38750 15.31176 -12.84347 1.000 14.79226 83 VAL A N 1
ATOM 1498 C CA . VAL A 1 84 ? -6.97384 15.28449 -11.50806 1.000 15.03573 83 VAL A CA 1
ATOM 1499 C C . VAL A 1 84 ? -6.60544 16.60642 -10.86264 1.000 15.94777 83 VAL A C 1
ATOM 1500 O O . VAL A 1 84 ? -5.45195 16.82642 -10.47206 1.000 18.30459 83 VAL A O 1
ATOM 1513 N N . ARG A 1 85 ? -7.58625 17.50039 -10.77002 1.000 14.88432 84 ARG A N 1
ATOM 1514 C CA . ARG A 1 85 ? -7.32945 18.85310 -10.29326 1.000 16.22179 84 ARG A CA 1
ATOM 1515 C C . ARG A 1 85 ? -7.22285 18.94077 -8.78748 1.000 15.97207 84 ARG A C 1
ATOM 1516 O O . ARG A 1 85 ? -6.39081 19.69382 -8.28298 1.000 18.69973 84 ARG A O 1
ATOM 1537 N N . ARG A 1 86 ? -8.07827 18.22582 -8.06406 1.000 16.12996 85 ARG A N 1
ATOM 1538 C CA . ARG A 1 86 ? -8.11472 18.28268 -6.61412 1.000 16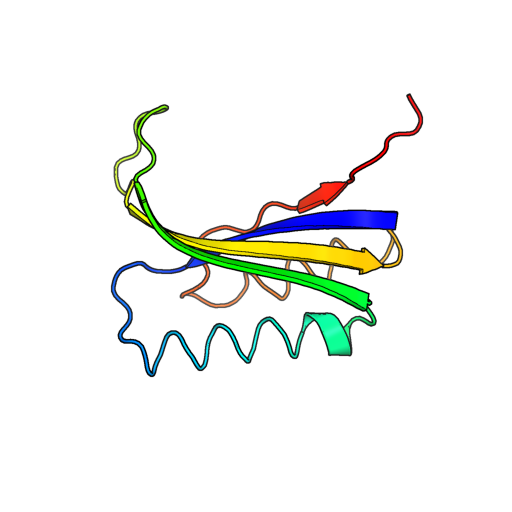.57903 85 ARG A CA 1
ATOM 1539 C C . ARG A 1 86 ? -8.44798 16.91010 -6.07201 1.000 14.28498 85 ARG A C 1
ATOM 1540 O O . ARG A 1 86 ? -9.30569 16.22281 -6.61578 1.000 14.46367 85 ARG A O 1
ATOM 1561 N N . VAL A 1 87 ? -7.81041 16.56639 -4.96260 1.000 14.09681 86 VAL A N 1
ATOM 1562 C CA . VAL A 1 87 ? -8.14671 15.41204 -4.15079 1.000 12.94485 86 VAL A CA 1
ATOM 1563 C C . VAL A 1 87 ? -8.31955 15.91118 -2.72707 1.000 13.34962 86 VAL A C 1
ATOM 1564 O O . VAL A 1 87 ? -7.46897 16.66922 -2.23326 1.000 16.10782 86 VAL A O 1
ATOM 1577 N N . MET A 1 88 ? -9.39065 15.46590 -2.06087 1.000 13.32389 87 MET A N 1
ATOM 1578 C CA A MET A 1 88 ? -9.61778 15.76761 -0.65755 0.527 14.37764 87 MET A CA 1
ATOM 1579 C CA B MET A 1 88 ? -9.61237 15.76948 -0.66159 0.473 14.39518 87 MET A CA 1
ATOM 1580 C C . MET A 1 88 ? -10.04115 14.47521 0.02264 1.000 13.96294 87 MET A C 1
ATOM 1581 O O . MET A 1 88 ? -10.93046 13.77703 -0.47130 1.000 17.21584 87 MET A O 1
ATOM 1606 N N . VAL A 1 89 ? -9.39516 14.13854 1.12981 1.000 13.41624 88 VAL A N 1
ATOM 1607 C CA . VAL A 1 89 ? -9.68474 12.89981 1.83848 1.000 13.36769 88 VAL A CA 1
ATOM 1608 C C . VAL A 1 89 ? -10.08171 13.24577 3.26012 1.000 13.19334 88 VAL A C 1
ATOM 1609 O O . VAL A 1 89 ? -9.32115 13.91194 3.97158 1.000 15.04783 88 VAL A O 1
ATOM 1622 N N . VAL A 1 90 ? -11.23750 12.73370 3.69293 1.000 13.06982 89 VAL A N 1
ATOM 1623 C CA . VAL A 1 90 ? -11.79192 12.98774 5.01816 1.000 13.69439 89 VAL A CA 1
ATOM 1624 C C . VAL A 1 90 ? -11.95900 11.65968 5.73730 1.000 12.88461 89 VAL A C 1
ATOM 1625 O O . VAL A 1 90 ? -12.57224 10.73037 5.19885 1.000 13.87785 89 VAL A O 1
ATOM 1638 N N . ALA A 1 91 ? -11.38294 11.56114 6.92964 1.000 13.51356 90 ALA A N 1
ATOM 1639 C CA . ALA A 1 91 ? -11.57921 10.39472 7.76756 1.000 15.15815 90 ALA A CA 1
ATOM 1640 C C . ALA A 1 91 ? -12.92589 10.48677 8.44709 1.000 16.20703 90 ALA A C 1
ATOM 1641 O O . ALA A 1 91 ? -13.25819 11.51453 9.05888 1.000 17.10969 90 ALA A O 1
ATOM 1648 N N . SER A 1 92 ? -13.69741 9.40759 8.37296 1.000 18.22057 91 SER A N 1
ATOM 1649 C CA . SER A 1 92 ? -15.07112 9.39130 8.84504 1.000 20.56115 91 SER A CA 1
ATOM 1650 C C . SER A 1 92 ? -15.19067 9.38051 10.36054 1.000 23.15969 91 SER A C 1
ATOM 1651 O O . SER A 1 92 ? -16.30221 9.54478 10.86988 1.000 23.82449 91 SER A O 1
ATOM 1659 N N . THR A 1 93 ? -14.08921 9.16583 11.08101 1.000 30.08910 92 THR A N 1
ATOM 1660 C CA . THR A 1 93 ? -14.08000 9.17967 12.53672 1.000 35.24054 92 THR A CA 1
ATOM 1661 C C . THR A 1 93 ? -12.84148 9.92554 13.00366 1.000 33.63708 92 THR A C 1
ATOM 1662 O O . THR A 1 93 ? -11.85926 10.06238 12.26621 1.000 39.70282 92 THR A O 1
ATOM 1673 N N . THR A 1 94 ? -12.88738 10.39379 14.24428 1.000 29.85824 93 THR A N 1
ATOM 1674 C CA . THR A 1 94 ? -11.75589 11.03661 14.89149 1.000 30.17134 93 THR A CA 1
ATOM 1675 C C . THR A 1 94 ? -11.53588 10.41232 16.25385 1.000 35.18146 93 THR A C 1
ATOM 1676 O O . THR A 1 94 ? -12.41254 9.72416 16.79235 1.000 35.10912 93 THR A O 1
ATOM 1687 N N . PRO A 1 95 ? -10.36532 10.64620 16.83945 1.000 35.23062 94 PRO A N 1
ATOM 1688 C CA . PRO A 1 95 ? -10.18051 10.35814 18.26937 1.000 38.77500 94 PRO A CA 1
ATOM 1689 C C . PRO A 1 95 ? -11.03215 11.23472 19.17396 1.000 46.53018 94 PRO A C 1
ATOM 1690 O O . PRO A 1 95 ? -11.46583 10.76305 20.23074 1.000 52.84875 94 PRO A O 1
ATOM 1701 N N . GLY A 1 96 ? -11.26099 12.49537 18.80667 1.000 55.49144 95 GLY A N 1
ATOM 1702 C CA . GLY A 1 96 ? -11.98653 13.42970 19.65341 1.000 65.01890 95 GLY A CA 1
ATOM 1703 C C . GLY A 1 96 ? -11.09123 14.32633 20.49131 1.000 74.26341 95 GLY A C 1
ATOM 1704 O O . GLY A 1 96 ? -11.51575 14.84683 21.52866 1.000 70.40478 95 GLY A O 1
#

Foldseek 3Di:
DKKKKKWWFALPDDVVVVVVLVVVLVVLCVVLPKAWDDKDFPAWDFDDPPDDPDGITGIIMTIIDDDPVSVVVSQVVSCPDPRTPDIDMDDPDDPD

Nearest PDB structures (foldseek):
  6i69-assembly1_A  TM=1.011E+00  e=3.936E-20  Thermus thermophilus HB8
  8ud7-assembly1_1f  TM=9.006E-01  e=2.021E-17  Thermus thermophilus HB8
  1lou-assembly1_A  TM=8.902E-01  e=3.925E-17  Thermus thermophilus
  2bvz-assembly1_A  TM=8.874E-01  e=3.216E-17  Thermus thermophilus
  1cqn-assembly2_B  TM=8.890E-01  e=1.213E-16  Thermus thermophilus

InterPro domains:
  IPR000529 Small ribosomal subunit protein bS6 [PF01250] (3-92)
  IPR000529 Small ribosomal subunit protein bS6 [PTHR21011] (1-95)
  IPR000529 Small ribosomal subunit protein bS6 [TIGR00166] (1-94)
  IPR014717 Translation elongation factor EF1B/small ribosomal subunit protein bS6 [G3DSA:3.30.70.60] (1-35)
  IPR014717 Translation elongation factor EF1B/small ribosomal subunit protein bS6 [G3DSA:3.30.70.60] (54-99)
  IPR020814 Small ribosomal subunit protein bS6, plastid/chloroplast [MF_00360] (1-95)
  IPR020814 Small ribosomal subunit protein bS6, plastid/chloroplast [cd00473] (3-92)
  IPR020815 Small ribosomal subunit protein bS6, conserved site [PS01048] (44-53)
  IPR035980 Small ribosomal subunit protein bS6 superfamily [SSF54995] (1-96)

Sequence (96 aa):
MRYEVNIVANPNLDQSSQLLALEKEEIIQRRALENYGARVEKVEELGLRRLAYPIIAKDPQGYFLWYQVEMPEDDRVVNDLAREELRIIRDNVRRVMMVVASTTPG

Organism: Thermus thermophilus (strain ATCC 27634 / DSM 579 / HB8) (NCBI:txid300852)

Radius of gyration: 13.5 Å; Cα contacts (8 Å, |Δi|>4): 163; chains: 1; bounding box: 22×34×43 Å

Solvent-accessible surface area: 6413 Å² total; per-residue (Å²): 72,117,6,56,2,42,1,12,0,25,26,119,24,81,109,92,86,4,38,87,3,63,94,53,2,59,164,9,0,104,128,60,56,9,171,41,77,98,79,70,79,52,10,104,122,159,59,64,187,83,155,41,195,88,40,93,0,24,45,3,40,4,43,0,58,6,70,113,117,95,17,92,44,4,19,116,88,6,105,120,80,141,36,8,109,121,36,112,44,74,38,54,88,108,151,111

B-factor: mean 22.97, std 10.54, range [11.26, 78.02]

Secondary structure 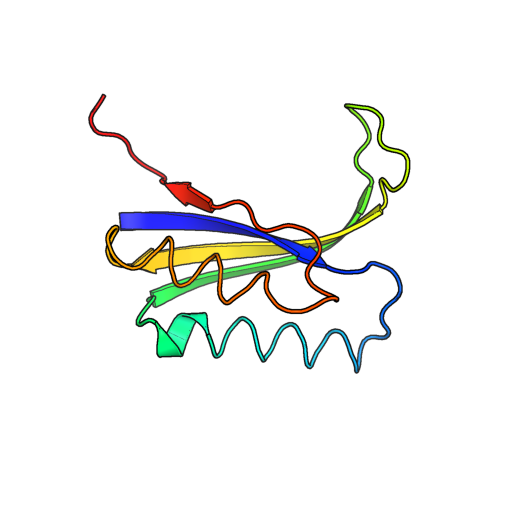(DSSP, 8-state):
-EEEEEEEE-TT--HHHHHHHHHHHHHHHHHTT-EEEEEEEEEEEE--SS--SS-EEEEEEEEEE--HHHHHHHHHHHHTSTTEEEEEEEES----